Protein AF-A0A6P0U4K7-F1 (afdb_monomer_lite)

Sequence (80 aa):
MPSPFPGMDPYLEHPDLWPGLHLHLTVKMADLLSPQLRPKYFVSLQVRMYEEKDIESLFVDIPDVSVLSKKSQINTSDYT

Radius of gyration: 24.78 Å; chains: 1; bounding box: 38×80×37 Å

Foldseek 3Di:
DPDPDVPDDVVCVDVVNVVVSVVVVQVVVQVVCQVVDDPVDHDDPPDDDDDDPDDPDDPPDDDPDDDDDDDDDDDDDPDD

pLDDT: mean 75.28, std 15.95, range [46.78, 97.31]

Structure (mmCIF, N/CA/C/O backbone):
data_AF-A0A6P0U4K7-F1
#
_entry.id   AF-A0A6P0U4K7-F1
#
loop_
_atom_site.group_PDB
_atom_site.id
_atom_site.type_symbol
_atom_site.label_atom_id
_atom_site.label_alt_id
_atom_site.label_comp_id
_atom_site.label_asym_id
_atom_site.label_entity_id
_atom_site.label_seq_id
_atom_site.pdbx_PDB_ins_code
_atom_site.Cartn_x
_atom_site.Cartn_y
_atom_site.Cartn_z
_atom_site.occupancy
_atom_site.B_iso_or_equiv
_atom_site.auth_seq_id
_atom_site.auth_comp_id
_atom_site.auth_asym_id
_atom_site.auth_atom_id
_atom_site.pdbx_PDB_model_num
ATOM 1 N N . MET A 1 1 ? 21.861 -8.220 -15.152 1.00 57.78 1 MET A N 1
ATOM 2 C CA . MET A 1 1 ? 22.634 -7.561 -14.077 1.00 57.78 1 MET A CA 1
ATOM 3 C C . MET A 1 1 ? 22.272 -8.239 -12.768 1.00 57.78 1 MET A C 1
ATOM 5 O O . MET A 1 1 ? 21.088 -8.505 -12.591 1.00 57.78 1 MET A O 1
ATOM 9 N N . PRO A 1 2 ? 23.236 -8.589 -11.901 1.00 54.34 2 PRO A N 1
ATOM 10 C CA . PRO A 1 2 ? 22.907 -9.072 -10.566 1.00 54.34 2 PRO A CA 1
ATOM 11 C C . PRO A 1 2 ? 22.217 -7.935 -9.802 1.00 54.34 2 PRO A C 1
ATOM 13 O O . PRO A 1 2 ? 22.644 -6.785 -9.893 1.00 54.34 2 PRO A O 1
ATOM 16 N N . SER A 1 3 ? 21.113 -8.253 -9.132 1.00 53.84 3 SER A N 1
ATOM 17 C CA . SER A 1 3 ? 20.335 -7.299 -8.339 1.00 53.84 3 SER A CA 1
ATOM 18 C C . SER A 1 3 ? 21.226 -6.570 -7.316 1.00 53.84 3 SER A C 1
ATOM 20 O O . SER A 1 3 ? 22.076 -7.223 -6.702 1.00 53.84 3 SER A O 1
ATOM 22 N N . PRO A 1 4 ? 21.057 -5.247 -7.106 1.00 61.38 4 PRO A N 1
ATOM 23 C CA . PRO A 1 4 ? 21.806 -4.495 -6.095 1.00 61.38 4 PRO A CA 1
ATOM 24 C C . PRO A 1 4 ? 21.461 -4.924 -4.660 1.00 61.38 4 PRO A C 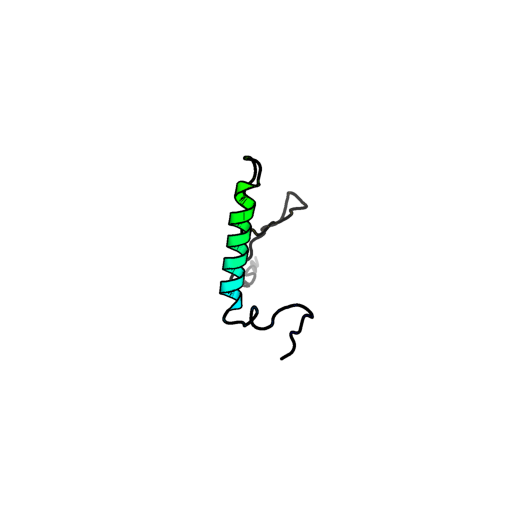1
ATOM 26 O O . PRO A 1 4 ? 22.215 -4.622 -3.737 1.00 61.38 4 PRO A O 1
ATOM 29 N N . PHE A 1 5 ? 20.365 -5.668 -4.476 1.00 53.97 5 PHE A N 1
ATOM 30 C CA . PHE A 1 5 ? 19.972 -6.256 -3.203 1.00 53.97 5 PHE A CA 1
ATOM 31 C C . PHE A 1 5 ? 19.966 -7.789 -3.306 1.00 53.97 5 PHE A C 1
ATOM 33 O O . PHE A 1 5 ? 19.143 -8.361 -4.029 1.00 53.97 5 PHE A O 1
ATOM 40 N N . PRO A 1 6 ? 20.868 -8.489 -2.590 1.00 51.75 6 PRO A N 1
ATOM 41 C CA . PRO A 1 6 ? 20.904 -9.946 -2.576 1.00 51.75 6 PRO A CA 1
ATOM 42 C C . PRO A 1 6 ? 19.561 -10.499 -2.082 1.00 51.75 6 PRO A C 1
ATOM 44 O O . PRO A 1 6 ? 19.189 -10.287 -0.932 1.00 51.75 6 PRO A O 1
ATOM 47 N N . GLY A 1 7 ? 18.827 -11.188 -2.958 1.00 59.81 7 GLY A N 1
ATOM 48 C CA . GLY A 1 7 ? 17.514 -11.768 -2.649 1.00 59.81 7 GLY A CA 1
ATOM 49 C C . GLY A 1 7 ? 16.309 -11.065 -3.281 1.00 59.81 7 GLY A C 1
ATOM 50 O O . GLY A 1 7 ? 15.210 -11.601 -3.181 1.00 59.81 7 GLY A O 1
ATOM 51 N N . MET A 1 8 ? 16.489 -9.928 -3.966 1.00 61.22 8 MET A N 1
ATOM 52 C CA . MET A 1 8 ? 15.422 -9.318 -4.772 1.00 61.22 8 MET A CA 1
ATOM 53 C C . MET A 1 8 ? 15.538 -9.709 -6.243 1.00 61.22 8 MET A C 1
ATOM 55 O O . MET A 1 8 ? 16.622 -9.623 -6.824 1.00 61.22 8 MET A O 1
ATOM 59 N N . ASP A 1 9 ? 14.420 -10.137 -6.831 1.00 64.94 9 ASP A N 1
ATOM 60 C CA . ASP A 1 9 ? 14.320 -10.477 -8.249 1.00 64.94 9 ASP A CA 1
ATOM 61 C C . ASP A 1 9 ? 14.376 -9.187 -9.099 1.00 64.94 9 ASP A C 1
ATOM 63 O O . ASP A 1 9 ? 13.444 -8.379 -9.045 1.00 64.94 9 ASP A O 1
ATOM 67 N N . PRO A 1 10 ? 15.444 -8.970 -9.892 1.00 63.53 10 PRO A N 1
ATOM 68 C CA . PRO A 1 10 ? 15.653 -7.726 -10.633 1.00 63.53 10 PRO A CA 1
ATOM 69 C C . PRO A 1 10 ? 14.593 -7.448 -11.711 1.00 63.53 10 PRO A C 1
ATOM 71 O O . PRO A 1 10 ? 14.530 -6.327 -12.213 1.00 63.53 10 PRO A O 1
ATOM 74 N N . TYR A 1 11 ? 13.758 -8.425 -12.081 1.00 62.84 11 TYR A N 1
ATOM 75 C CA . TYR A 1 11 ? 12.674 -8.213 -13.046 1.00 62.84 11 TYR A CA 1
ATOM 76 C C . TYR A 1 11 ? 11.439 -7.550 -12.429 1.00 62.84 11 TYR A C 1
ATOM 78 O O . TYR A 1 11 ? 10.707 -6.851 -13.130 1.00 62.84 11 TYR A O 1
ATOM 86 N N . LEU A 1 12 ? 11.212 -7.736 -11.125 1.00 64.81 12 LEU A N 1
ATOM 87 C CA . LEU A 1 12 ? 10.069 -7.149 -10.424 1.00 64.81 12 LEU A CA 1
ATOM 88 C C . LEU A 1 12 ? 10.247 -5.641 -10.219 1.00 64.81 12 LEU A C 1
ATOM 90 O O . LEU A 1 12 ? 9.274 -4.899 -10.303 1.00 64.81 12 LEU A O 1
ATOM 94 N N . GLU A 1 13 ? 11.487 -5.185 -10.044 1.00 68.19 13 GLU A N 1
ATOM 95 C CA . GLU A 1 13 ? 11.836 -3.777 -9.814 1.00 68.19 13 GLU A CA 1
ATOM 96 C C . GLU A 1 13 ? 12.164 -2.997 -11.093 1.00 68.19 13 GLU A C 1
ATOM 98 O O . GLU A 1 13 ? 12.713 -1.894 -11.030 1.00 68.19 13 GLU A O 1
ATOM 103 N N . HIS A 1 14 ? 11.846 -3.540 -12.272 1.00 80.75 14 HIS A N 1
ATOM 104 C CA . HIS A 1 14 ? 12.026 -2.788 -13.509 1.00 80.75 14 HIS A CA 1
ATOM 105 C C . HIS A 1 14 ? 11.238 -1.466 -13.414 1.00 80.75 14 HIS A C 1
ATOM 107 O O . HIS A 1 14 ? 10.044 -1.529 -13.117 1.00 80.75 14 HIS A O 1
ATOM 113 N N . PRO A 1 15 ? 11.833 -0.284 -13.676 1.00 82.06 15 PRO A N 1
ATOM 114 C CA . PRO A 1 15 ? 11.177 1.010 -13.445 1.00 82.06 15 PRO A CA 1
ATOM 115 C C . PRO A 1 15 ? 9.795 1.150 -14.098 1.00 82.06 15 PRO A C 1
ATOM 117 O O . PRO A 1 15 ? 8.896 1.750 -13.516 1.00 82.06 15 PRO A O 1
ATOM 120 N N . ASP A 1 16 ? 9.607 0.538 -15.268 1.00 85.12 16 ASP A N 1
ATOM 121 C CA . ASP A 1 16 ? 8.327 0.538 -15.990 1.00 85.12 16 ASP A CA 1
ATOM 122 C C . ASP A 1 16 ? 7.260 -0.391 -15.377 1.00 85.12 16 ASP A C 1
ATOM 124 O O . ASP A 1 16 ? 6.065 -0.194 -15.586 1.00 85.12 16 ASP A O 1
ATOM 128 N N . LEU A 1 17 ? 7.674 -1.423 -14.634 1.00 82.38 17 LEU A N 1
ATOM 129 C CA . LEU A 1 17 ? 6.791 -2.445 -14.055 1.00 82.38 17 LEU A CA 1
ATOM 130 C C . LEU A 1 17 ? 6.540 -2.215 -12.563 1.00 82.38 17 LEU A C 1
ATOM 132 O O . LEU A 1 17 ? 5.447 -2.492 -12.061 1.00 82.38 17 LEU A O 1
ATOM 136 N N . TRP A 1 18 ? 7.541 -1.687 -11.861 1.00 84.12 18 TRP A N 1
ATOM 137 C CA . TRP A 1 18 ? 7.555 -1.550 -10.414 1.00 84.12 18 TRP A CA 1
ATOM 138 C C . TRP A 1 18 ? 6.372 -0.746 -9.859 1.00 84.12 18 TRP A C 1
ATOM 140 O O . TRP A 1 18 ? 5.736 -1.245 -8.933 1.00 84.12 18 TRP A O 1
ATOM 150 N N . PRO A 1 19 ? 5.971 0.417 -10.420 1.00 87.69 19 PRO A N 1
ATOM 151 C CA . PRO A 1 19 ? 4.825 1.164 -9.900 1.00 87.69 19 PRO A CA 1
ATOM 152 C C . PRO A 1 19 ? 3.523 0.351 -9.931 1.00 87.69 19 PRO A C 1
ATOM 154 O O . PRO A 1 19 ? 2.751 0.366 -8.971 1.00 87.69 19 PRO A O 1
ATOM 157 N N . GLY A 1 20 ? 3.299 -0.399 -11.017 1.00 89.06 20 GLY A N 1
ATOM 158 C CA . GLY A 1 20 ? 2.114 -1.239 -11.186 1.00 89.06 20 GLY A CA 1
ATOM 159 C C . GLY A 1 20 ? 2.133 -2.474 -10.287 1.00 89.06 20 GLY A C 1
ATOM 160 O O . GLY A 1 20 ? 1.116 -2.805 -9.673 1.00 89.06 20 GLY A O 1
ATOM 161 N N . LEU A 1 21 ? 3.287 -3.137 -10.171 1.00 89.06 21 LEU A N 1
ATOM 162 C CA . LEU A 1 21 ? 3.467 -4.274 -9.270 1.00 89.06 21 LEU A CA 1
ATOM 163 C C . LEU A 1 21 ? 3.287 -3.852 -7.808 1.00 89.06 21 LEU A C 1
ATOM 165 O O . LEU A 1 21 ? 2.501 -4.464 -7.090 1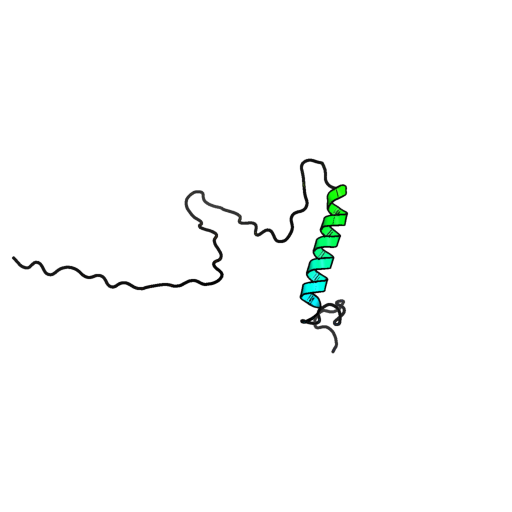.00 89.06 21 LEU A O 1
ATOM 169 N N . HIS A 1 22 ? 3.988 -2.803 -7.379 1.00 88.06 22 HIS A N 1
ATOM 170 C CA . HIS A 1 22 ? 3.975 -2.300 -6.009 1.00 88.06 22 HIS A CA 1
ATOM 171 C C . HIS A 1 22 ? 2.562 -1.902 -5.566 1.00 88.06 22 HIS A C 1
ATOM 173 O O . HIS A 1 22 ? 2.124 -2.273 -4.472 1.00 88.06 22 HIS A O 1
ATOM 179 N N . LEU A 1 23 ? 1.819 -1.196 -6.429 1.00 92.69 23 LEU A N 1
ATOM 180 C CA . LEU A 1 23 ? 0.429 -0.836 -6.161 1.00 92.69 23 LEU A CA 1
ATOM 181 C C . LEU A 1 23 ? -0.446 -2.083 -5.988 1.00 92.69 23 LEU A C 1
ATOM 183 O O . LEU A 1 23 ? -1.139 -2.207 -4.978 1.00 92.69 23 LEU A O 1
ATOM 187 N N . HIS A 1 24 ? -0.396 -3.024 -6.937 1.00 93.31 24 HIS A N 1
ATOM 188 C CA . HIS A 1 24 ? -1.209 -4.239 -6.866 1.00 93.31 24 HIS A CA 1
ATOM 189 C C . HIS A 1 24 ? -0.871 -5.100 -5.654 1.00 93.31 24 HIS A C 1
ATOM 191 O O . HIS A 1 24 ? -1.774 -5.592 -4.981 1.00 93.31 24 HIS A O 1
ATOM 197 N N . LEU A 1 25 ? 0.415 -5.264 -5.357 1.00 92.12 25 LEU A N 1
ATOM 198 C CA . LEU A 1 25 ? 0.884 -6.022 -4.210 1.00 92.12 25 LEU A CA 1
ATOM 199 C C . LEU A 1 25 ? 0.358 -5.415 -2.901 1.00 92.12 25 LEU A C 1
ATOM 201 O O . LEU A 1 25 ? -0.211 -6.126 -2.074 1.00 92.12 25 LEU A O 1
ATOM 205 N N . THR A 1 26 ? 0.481 -4.096 -2.747 1.00 93.69 26 THR A N 1
ATOM 206 C CA . THR A 1 26 ? -0.007 -3.360 -1.573 1.00 93.69 26 THR A CA 1
ATOM 207 C C . THR A 1 26 ? -1.523 -3.499 -1.406 1.00 93.69 26 THR A C 1
ATOM 209 O O . THR A 1 26 ? -2.001 -3.798 -0.311 1.00 93.69 26 THR A O 1
ATOM 212 N N . VAL A 1 27 ? -2.291 -3.357 -2.494 1.00 95.81 27 VAL A N 1
ATOM 213 C CA . VAL A 1 27 ? -3.753 -3.546 -2.479 1.00 95.81 27 VAL A CA 1
ATOM 214 C C . VAL A 1 27 ? -4.114 -4.978 -2.094 1.00 95.81 27 VAL A C 1
ATOM 216 O O . VAL A 1 27 ? -4.968 -5.186 -1.238 1.00 95.81 27 VAL A O 1
ATOM 219 N N . LYS A 1 28 ? -3.428 -5.980 -2.654 1.00 97.06 28 LYS A N 1
ATOM 220 C CA . LYS A 1 28 ? -3.700 -7.387 -2.338 1.00 97.06 28 LYS A CA 1
ATOM 221 C C . LYS A 1 28 ? -3.394 -7.725 -0.885 1.00 97.06 28 LYS A C 1
ATOM 223 O O . LYS A 1 28 ? -4.150 -8.470 -0.270 1.00 97.06 28 LYS A O 1
ATOM 228 N N . MET A 1 29 ? -2.339 -7.153 -0.312 1.00 96.12 29 MET A N 1
ATOM 229 C CA . MET A 1 29 ? -2.077 -7.286 1.119 1.00 96.12 29 MET A CA 1
ATOM 230 C C . MET A 1 29 ? -3.198 -6.671 1.965 1.00 96.12 29 MET A C 1
ATOM 232 O O . MET A 1 29 ? -3.631 -7.291 2.937 1.00 96.12 29 MET A O 1
ATOM 236 N N . ALA A 1 30 ? -3.713 -5.499 1.586 1.00 96.31 30 ALA A N 1
ATOM 237 C CA . ALA A 1 30 ? -4.834 -4.883 2.291 1.00 96.31 30 ALA A CA 1
ATOM 238 C C . ALA A 1 30 ? -6.126 -5.703 2.185 1.00 96.31 30 ALA A C 1
ATOM 240 O O . ALA A 1 30 ? -6.799 -5.891 3.201 1.00 96.31 30 ALA A O 1
ATOM 241 N N . ASP A 1 31 ? -6.437 -6.248 1.005 1.00 96.56 31 ASP A N 1
ATOM 242 C CA . ASP A 1 31 ? -7.584 -7.139 0.788 1.00 96.56 31 ASP A CA 1
ATOM 243 C C . ASP A 1 31 ? -7.504 -8.376 1.697 1.00 96.56 31 ASP A C 1
ATOM 245 O O . ASP A 1 31 ? -8.496 -8.775 2.306 1.00 96.56 31 ASP A O 1
ATOM 249 N N . LEU A 1 32 ? -6.312 -8.972 1.816 1.00 97.31 32 LEU A N 1
ATOM 250 C CA . LEU A 1 32 ? -6.078 -10.158 2.644 1.00 97.31 32 LEU A CA 1
ATOM 251 C C . LEU A 1 32 ? -6.146 -9.855 4.143 1.00 97.31 32 LEU A C 1
ATOM 253 O O . LEU A 1 32 ? -6.607 -10.695 4.920 1.00 97.31 32 LEU A O 1
ATOM 257 N N . LEU A 1 33 ? -5.676 -8.680 4.564 1.00 96.06 33 LEU A N 1
ATOM 258 C CA . LEU A 1 33 ? -5.619 -8.300 5.974 1.00 96.06 33 LEU A CA 1
ATOM 259 C C . LEU A 1 33 ? -6.966 -7.779 6.496 1.00 96.06 33 LEU A C 1
ATOM 261 O O . LEU A 1 33 ? -7.318 -8.048 7.642 1.00 96.06 33 LEU A O 1
ATOM 265 N N . SER A 1 34 ? -7.747 -7.093 5.659 1.00 95.50 34 SER A N 1
ATOM 266 C CA . SER A 1 34 ? -9.038 -6.494 6.030 1.00 95.50 34 SER A CA 1
ATOM 267 C C . SER A 1 34 ? -10.008 -7.441 6.758 1.00 95.50 34 SER A C 1
ATOM 269 O O . SER A 1 34 ? -10.491 -7.056 7.823 1.00 95.50 34 SER A O 1
ATOM 271 N N . PRO A 1 35 ? -10.278 -8.679 6.292 1.00 96.00 35 PRO A N 1
ATOM 272 C CA . PRO A 1 35 ? -11.196 -9.586 6.988 1.00 96.00 35 PRO A CA 1
ATOM 273 C C . PRO A 1 35 ? -10.635 -10.157 8.301 1.00 96.00 35 PRO A C 1
ATOM 275 O O . PRO A 1 35 ? -11.393 -10.706 9.095 1.00 96.00 35 PRO A O 1
ATOM 278 N N . GLN A 1 36 ? -9.323 -10.052 8.540 1.00 96.88 36 GLN A N 1
ATOM 279 C CA . GLN A 1 36 ? -8.676 -10.549 9.761 1.00 96.88 36 GLN A CA 1
ATOM 280 C C . GLN A 1 36 ? -8.725 -9.526 10.906 1.00 96.88 36 GLN A C 1
ATOM 282 O O . GLN A 1 36 ? -8.436 -9.858 12.058 1.00 96.88 36 GLN A O 1
ATOM 287 N N . LEU A 1 37 ? -9.080 -8.274 10.609 1.00 95.00 37 LEU A N 1
ATOM 288 C CA . LEU A 1 37 ? -9.161 -7.212 11.601 1.00 95.00 37 LEU A CA 1
ATOM 289 C C . LEU A 1 37 ? -10.450 -7.297 12.422 1.00 95.00 37 LEU A C 1
ATOM 291 O O . LEU A 1 37 ? -11.520 -7.674 11.947 1.00 95.00 37 LEU A O 1
ATOM 295 N N . ARG A 1 38 ? -10.362 -6.882 13.691 1.00 94.81 38 ARG A N 1
ATOM 296 C CA . ARG A 1 38 ? -11.558 -6.682 14.522 1.00 94.81 38 ARG A CA 1
ATOM 297 C C . ARG A 1 38 ? -12.390 -5.530 13.940 1.00 94.81 38 ARG A C 1
ATOM 299 O O . ARG A 1 38 ? -11.786 -4.572 13.464 1.00 94.81 38 ARG A O 1
ATOM 306 N N . PRO A 1 39 ? -13.726 -5.509 14.118 1.00 92.31 39 PRO A N 1
ATOM 307 C CA . PRO A 1 39 ? -14.614 -4.503 13.510 1.00 92.31 39 PRO A CA 1
ATOM 308 C C . PRO A 1 39 ? -14.287 -3.025 13.791 1.00 92.31 39 PRO A C 1
ATOM 310 O O . PRO A 1 39 ?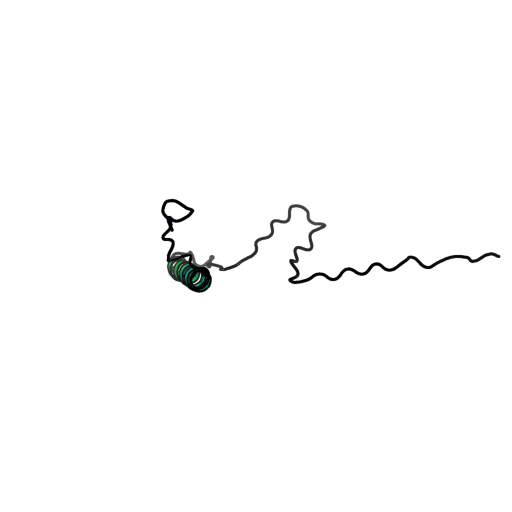 -14.810 -2.144 13.122 1.00 92.31 39 PRO A O 1
ATOM 313 N N . LYS A 1 40 ? -13.449 -2.735 14.795 1.00 96.44 40 LYS A N 1
ATOM 314 C CA . LYS A 1 40 ? -12.995 -1.377 15.131 1.00 96.44 40 LYS A CA 1
ATOM 315 C C . LYS A 1 40 ? -11.864 -0.868 14.219 1.00 96.44 40 LYS A C 1
ATOM 317 O O . LYS A 1 40 ? -11.574 0.324 14.235 1.00 96.44 40 LYS A O 1
ATOM 322 N N . TYR A 1 41 ? -11.205 -1.746 13.470 1.00 95.12 41 TYR A N 1
ATOM 323 C CA . TYR A 1 41 ? -10.021 -1.419 12.681 1.00 95.12 41 TYR A CA 1
ATOM 324 C C . TYR A 1 41 ? -10.273 -1.648 11.192 1.00 95.12 41 TYR A C 1
ATOM 326 O O . TYR A 1 41 ? -11.045 -2.523 10.811 1.00 95.12 41 TYR A O 1
ATOM 334 N N . PHE A 1 42 ? -9.575 -0.880 10.361 1.00 93.31 42 PHE A N 1
ATOM 335 C CA . PHE A 1 42 ? -9.546 -1.039 8.912 1.00 93.31 42 PHE A CA 1
ATOM 336 C C . PHE A 1 42 ? -8.104 -0.890 8.418 1.00 93.31 42 PHE A C 1
ATOM 338 O O . PHE A 1 42 ? -7.274 -0.271 9.089 1.00 93.31 42 PHE A O 1
ATOM 345 N N . VAL A 1 43 ? -7.795 -1.469 7.258 1.00 94.06 43 VAL A N 1
ATOM 346 C CA . VAL A 1 43 ? -6.484 -1.302 6.623 1.00 94.06 43 VAL A CA 1
ATOM 347 C C . VAL A 1 43 ? -6.512 -0.026 5.800 1.00 94.06 43 VAL A C 1
ATOM 349 O O . VAL A 1 43 ? -7.366 0.127 4.930 1.00 94.06 43 VAL A O 1
ATOM 352 N N . SER A 1 44 ? -5.575 0.878 6.062 1.00 91.56 44 SER A N 1
ATOM 353 C CA . SER A 1 44 ? -5.420 2.093 5.270 1.00 91.56 44 SER A CA 1
ATOM 354 C C . SER A 1 44 ? -4.188 2.003 4.379 1.00 91.56 44 SER A C 1
ATOM 356 O O . SER A 1 44 ? -3.169 1.437 4.774 1.00 91.56 44 SER A O 1
ATOM 358 N N . LEU A 1 45 ? -4.282 2.565 3.176 1.00 91.56 45 LEU A N 1
ATOM 359 C CA . LEU A 1 45 ? -3.213 2.572 2.181 1.00 91.56 45 LEU A CA 1
ATOM 360 C C . LEU A 1 45 ? -2.707 3.997 1.967 1.00 91.56 45 LEU A C 1
ATOM 362 O O . LEU A 1 45 ? -3.495 4.937 1.972 1.00 91.56 45 LEU A O 1
ATOM 366 N N . GLN A 1 46 ? -1.399 4.143 1.738 1.00 85.25 46 GLN A N 1
ATOM 367 C CA . GLN A 1 46 ? -0.766 5.421 1.374 1.00 85.25 46 GLN A CA 1
ATOM 368 C C . GLN A 1 46 ? -1.056 6.581 2.352 1.00 85.25 46 GLN A C 1
ATOM 370 O O . GLN A 1 46 ? -1.150 7.738 1.948 1.00 85.25 46 GLN A O 1
ATOM 375 N N . VAL A 1 47 ? -1.192 6.293 3.650 1.00 81.88 47 VAL A N 1
ATOM 376 C CA . VAL A 1 47 ? -1.411 7.333 4.666 1.00 81.88 47 VAL A CA 1
ATOM 377 C C . VAL A 1 47 ? -0.086 7.988 5.040 1.00 81.88 47 VAL A C 1
ATOM 379 O O . VAL A 1 47 ? 0.875 7.300 5.380 1.00 81.88 47 VAL A O 1
ATOM 382 N N . ARG A 1 48 ? -0.051 9.323 5.042 1.00 74.06 48 ARG A N 1
ATOM 383 C CA . ARG A 1 48 ? 1.007 10.093 5.705 1.00 74.06 48 ARG A CA 1
ATOM 384 C C . ARG A 1 48 ? 0.602 10.294 7.163 1.00 74.06 48 ARG A C 1
ATOM 386 O O . ARG A 1 48 ? -0.417 10.921 7.434 1.00 74.06 48 ARG A O 1
ATOM 393 N N . MET A 1 49 ? 1.359 9.710 8.086 1.00 73.25 49 MET A N 1
ATOM 394 C CA . MET A 1 49 ? 1.140 9.887 9.519 1.00 73.25 49 MET A CA 1
ATOM 395 C C . MET A 1 49 ? 2.090 10.963 10.033 1.00 73.25 49 MET A C 1
ATOM 397 O O . MET A 1 49 ? 3.297 10.884 9.806 1.00 73.25 49 MET A O 1
ATOM 401 N N . TYR A 1 50 ? 1.535 11.955 10.719 1.00 73.81 50 TYR A N 1
ATOM 402 C CA . TYR A 1 50 ? 2.287 13.043 11.323 1.00 73.81 50 TYR A CA 1
ATOM 403 C C . TYR A 1 50 ? 2.169 12.926 12.838 1.00 73.81 50 TYR A C 1
ATOM 405 O O . TYR A 1 50 ? 1.064 12.841 13.371 1.00 73.81 50 TYR A O 1
ATOM 413 N N . GLU A 1 51 ? 3.306 12.858 13.521 1.00 68.88 51 GLU A N 1
ATOM 414 C CA . GLU A 1 51 ? 3.362 12.853 14.980 1.00 68.88 51 GLU A CA 1
ATOM 415 C C . GLU A 1 51 ? 3.661 14.280 15.450 1.00 68.88 51 GLU A C 1
ATOM 417 O O . GLU A 1 51 ? 4.750 14.805 15.210 1.00 68.88 51 GLU A O 1
ATOM 422 N N . GLU A 1 52 ? 2.682 14.923 16.083 1.00 69.25 52 GLU A N 1
ATOM 423 C CA . GLU A 1 52 ? 2.829 16.270 16.633 1.00 69.25 52 GLU A CA 1
ATOM 424 C C . GLU A 1 52 ? 3.310 16.173 18.088 1.00 69.25 52 GLU A C 1
ATOM 426 O O . GLU A 1 52 ? 2.688 15.508 18.917 1.00 69.25 52 GLU A O 1
ATOM 431 N N . LYS A 1 53 ? 4.456 16.793 18.398 1.00 62.66 53 LYS A N 1
ATOM 432 C CA . LYS A 1 53 ? 5.053 16.785 19.748 1.00 62.66 53 LYS A CA 1
ATOM 433 C C . LYS A 1 53 ? 4.705 18.019 20.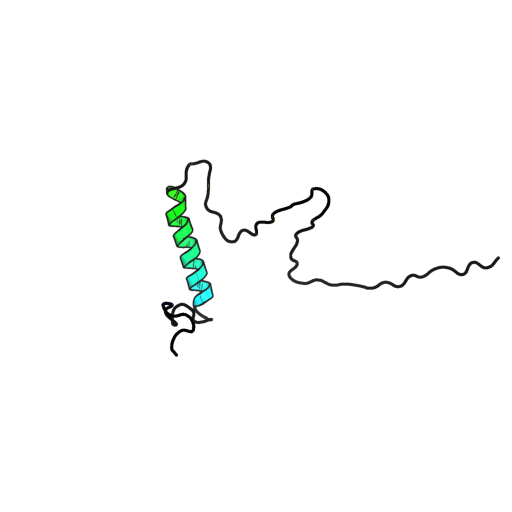585 1.00 62.66 53 LYS A C 1
ATOM 435 O O . LYS A 1 53 ? 4.998 18.004 21.777 1.00 62.66 53 LYS A O 1
ATOM 440 N N . ASP A 1 54 ? 4.106 19.053 19.993 1.00 60.94 54 ASP A N 1
ATOM 441 C CA . ASP A 1 54 ? 3.814 20.322 20.666 1.00 60.94 54 ASP A CA 1
ATOM 442 C C . ASP A 1 54 ? 2.554 20.988 20.082 1.00 60.94 54 ASP A C 1
ATOM 444 O O . ASP A 1 54 ? 2.388 21.019 18.867 1.00 60.94 54 ASP A O 1
ATOM 448 N N . ILE A 1 55 ? 1.659 21.495 20.938 1.00 58.88 55 ILE A N 1
ATOM 449 C CA . ILE A 1 55 ? 0.263 21.864 20.594 1.00 58.88 55 ILE A CA 1
ATOM 450 C C . ILE A 1 55 ? 0.175 23.175 19.782 1.00 58.88 55 ILE A C 1
ATOM 452 O O . ILE A 1 55 ? -0.860 23.470 19.187 1.00 58.88 55 ILE A O 1
ATOM 456 N N . GLU A 1 56 ? 1.246 23.976 19.736 1.00 59.69 56 GLU A N 1
ATOM 457 C CA . GLU A 1 56 ? 1.206 25.329 19.157 1.00 59.69 56 GLU A CA 1
ATOM 458 C C . GLU A 1 56 ? 1.872 25.488 17.785 1.00 59.69 56 GLU A C 1
ATOM 460 O O . GLU A 1 56 ? 1.799 26.567 17.192 1.00 59.69 56 GLU A O 1
ATOM 465 N N . SER A 1 57 ? 2.463 24.444 17.205 1.00 59.88 57 SER A N 1
ATOM 466 C CA . SER A 1 57 ? 2.953 24.552 15.832 1.00 59.88 57 SER A CA 1
ATOM 467 C C . SER A 1 57 ? 3.193 23.196 15.193 1.00 59.88 57 SER A C 1
ATOM 469 O O . SER A 1 57 ? 4.176 22.553 15.537 1.00 59.88 57 SER A O 1
ATOM 471 N N . LEU A 1 58 ? 2.437 22.854 14.149 1.00 55.59 58 LEU A N 1
ATOM 472 C CA . LEU A 1 58 ? 3.027 22.403 12.888 1.00 55.59 58 LEU A CA 1
ATOM 473 C C . LEU A 1 58 ? 1.967 22.374 11.773 1.00 55.59 58 LEU A C 1
ATOM 475 O O . LEU A 1 58 ? 1.112 21.497 11.701 1.00 55.59 58 LEU A O 1
ATOM 479 N N . PHE A 1 59 ? 2.066 23.318 10.834 1.00 56.47 59 PHE A N 1
ATOM 480 C CA . PHE A 1 59 ? 1.473 23.140 9.509 1.00 56.47 59 PHE A CA 1
ATOM 481 C C . PHE A 1 59 ? 2.236 22.017 8.809 1.00 56.47 59 PHE A C 1
ATOM 483 O O . PHE A 1 59 ? 3.276 22.258 8.194 1.00 56.47 59 PHE A O 1
ATOM 490 N N . VAL A 1 60 ? 1.749 20.783 8.932 1.00 58.09 60 VAL A N 1
ATOM 491 C CA . VAL A 1 60 ? 2.294 19.668 8.164 1.00 58.09 60 VAL A CA 1
ATOM 492 C C . VAL A 1 60 ? 1.573 19.578 6.832 1.00 58.09 60 VAL A C 1
ATOM 494 O O . VAL A 1 60 ? 0.693 18.747 6.633 1.00 58.09 60 VAL A O 1
ATOM 497 N N . ASP A 1 61 ? 1.947 20.471 5.923 1.00 58.34 61 ASP A N 1
ATOM 498 C CA . ASP A 1 61 ? 1.566 20.364 4.523 1.00 58.34 61 ASP A CA 1
ATOM 499 C C . ASP A 1 61 ? 2.821 20.176 3.668 1.00 58.34 61 ASP A C 1
ATOM 501 O O . ASP A 1 61 ? 3.851 20.818 3.890 1.00 58.34 61 ASP A O 1
ATOM 505 N N . ILE A 1 62 ? 2.747 19.247 2.716 1.00 62.16 62 ILE A N 1
ATOM 506 C CA . ILE A 1 62 ? 3.801 19.013 1.726 1.00 62.16 62 ILE A CA 1
ATOM 507 C C . ILE A 1 62 ? 3.221 19.490 0.400 1.00 62.16 62 ILE A C 1
ATOM 509 O O . ILE A 1 62 ? 2.486 18.731 -0.236 1.00 62.16 62 ILE A O 1
ATOM 513 N N . PRO A 1 63 ? 3.517 20.729 -0.016 1.00 61.38 63 PRO A N 1
ATOM 514 C CA . PRO A 1 63 ? 3.048 21.227 -1.292 1.00 61.38 63 PRO A CA 1
ATOM 515 C C . PRO A 1 63 ? 3.836 20.557 -2.419 1.00 61.38 63 PRO A C 1
ATOM 517 O O . PRO A 1 63 ? 5.053 20.392 -2.323 1.00 61.38 63 PRO A O 1
ATOM 520 N N . ASP A 1 64 ? 3.163 20.226 -3.518 1.00 69.69 64 ASP A N 1
ATOM 521 C CA . ASP A 1 64 ? 3.845 19.713 -4.712 1.00 69.69 64 ASP A CA 1
ATOM 522 C C . ASP A 1 64 ? 4.807 20.766 -5.310 1.00 69.69 64 ASP A C 1
ATOM 524 O O . ASP A 1 64 ? 5.815 20.415 -5.922 1.00 69.69 64 ASP A O 1
ATOM 528 N N . VAL A 1 65 ? 4.532 22.065 -5.099 1.00 75.00 65 VAL A N 1
ATOM 529 C CA . VAL A 1 65 ? 5.371 23.212 -5.495 1.00 75.00 65 VAL A CA 1
ATOM 530 C C . VAL A 1 65 ? 5.157 24.389 -4.528 1.00 75.00 65 VAL A C 1
ATOM 532 O O . VAL A 1 65 ? 4.018 24.713 -4.199 1.00 75.00 65 VAL A O 1
ATOM 535 N N . SER A 1 66 ? 6.232 25.096 -4.148 1.00 81.81 66 SER A N 1
ATOM 536 C CA . SER A 1 66 ? 6.180 26.315 -3.314 1.00 81.81 66 SER A CA 1
ATOM 537 C C . SER A 1 66 ? 6.717 27.545 -4.052 1.00 81.81 66 SER A C 1
ATOM 539 O O . SER A 1 66 ? 7.813 27.502 -4.609 1.00 81.81 66 SER A O 1
ATOM 541 N N . VAL A 1 67 ? 5.994 28.672 -4.001 1.00 82.62 67 VAL A N 1
ATOM 542 C CA . VAL A 1 67 ? 6.435 29.969 -4.553 1.00 82.62 67 VAL A CA 1
ATOM 543 C C . VAL A 1 67 ? 6.628 30.976 -3.418 1.00 82.62 67 VAL A C 1
ATOM 545 O O . VAL A 1 67 ? 5.686 31.296 -2.699 1.00 82.62 67 VAL A O 1
ATOM 548 N N . LEU A 1 68 ? 7.849 31.498 -3.269 1.00 83.25 68 LEU A N 1
ATOM 549 C CA . LEU A 1 68 ? 8.210 32.489 -2.251 1.00 83.25 68 LEU A CA 1
ATOM 550 C C . LEU A 1 68 ? 8.437 33.856 -2.908 1.00 83.25 68 LEU A C 1
ATOM 552 O O . LEU A 1 68 ? 9.217 33.972 -3.851 1.00 83.25 68 LEU A O 1
ATOM 556 N N . SER A 1 69 ? 7.785 34.902 -2.397 1.00 82.00 69 SER A N 1
ATOM 557 C CA . SER A 1 69 ? 7.997 36.286 -2.838 1.00 82.00 69 SER A CA 1
ATOM 558 C C . SER A 1 69 ? 8.645 37.103 -1.725 1.00 82.00 69 SER A C 1
ATOM 560 O O . SER A 1 69 ? 8.184 37.082 -0.584 1.00 82.00 69 SER A O 1
ATOM 562 N N . LYS A 1 70 ? 9.702 37.856 -2.046 1.00 74.31 70 LYS A N 1
ATOM 563 C CA . LYS A 1 70 ? 10.274 38.860 -1.142 1.00 74.31 70 LYS A CA 1
ATOM 564 C C . LYS A 1 70 ? 9.646 40.211 -1.465 1.00 74.31 70 LYS A C 1
ATOM 566 O O . LYS A 1 70 ? 9.857 40.720 -2.564 1.00 74.31 70 LYS A O 1
ATOM 571 N N . LYS A 1 71 ? 8.942 40.833 -0.511 1.00 67.25 71 LYS A N 1
ATOM 572 C CA . LYS A 1 71 ? 8.543 42.242 -0.647 1.00 67.25 71 LYS A CA 1
ATOM 573 C C . LYS A 1 71 ? 9.296 43.134 0.339 1.00 67.25 71 LYS A C 1
ATOM 575 O O . LYS A 1 71 ? 9.264 42.924 1.546 1.00 67.25 71 LYS A O 1
ATOM 580 N N . SER A 1 72 ? 10.022 44.082 -0.254 1.00 65.62 72 SER A N 1
ATOM 581 C CA . SER A 1 72 ? 10.831 45.134 0.361 1.00 65.62 72 SER A CA 1
ATOM 582 C C . SER A 1 72 ? 10.005 45.982 1.326 1.00 65.62 72 SER A C 1
ATOM 584 O O . SER A 1 72 ? 8.906 46.404 0.968 1.00 65.62 72 SER A O 1
ATOM 586 N N . GLN A 1 73 ? 10.551 46.273 2.510 1.00 58.19 73 GLN A N 1
ATOM 587 C CA . GLN A 1 73 ? 10.023 47.336 3.362 1.00 58.19 73 GLN A CA 1
ATOM 588 C C . GLN A 1 73 ? 10.121 48.648 2.580 1.00 58.19 73 GLN A C 1
ATOM 590 O O . GLN A 1 73 ? 11.202 49.055 2.156 1.00 58.19 73 GLN A O 1
ATOM 595 N N . ILE A 1 74 ? 8.972 49.258 2.326 1.00 64.81 74 ILE A N 1
ATOM 596 C CA . ILE A 1 74 ? 8.863 50.680 2.020 1.00 64.81 74 ILE A CA 1
ATOM 597 C C . ILE A 1 74 ?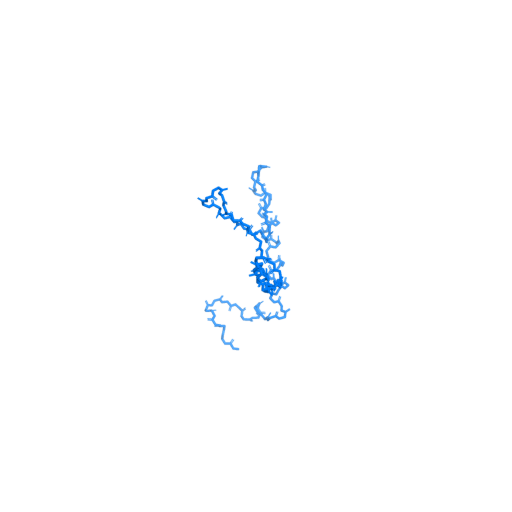 8.376 51.312 3.325 1.00 64.81 74 ILE A C 1
ATOM 599 O O . ILE A 1 74 ? 7.559 50.687 4.004 1.00 64.81 74 ILE A O 1
ATOM 603 N N . ASN A 1 75 ? 8.881 52.515 3.622 1.00 50.72 75 ASN A N 1
ATOM 604 C CA . ASN A 1 75 ? 8.510 53.475 4.680 1.00 50.72 75 ASN A CA 1
ATOM 605 C C . ASN A 1 75 ? 9.679 53.667 5.666 1.00 50.72 75 ASN A C 1
ATOM 607 O O . ASN A 1 75 ? 10.234 52.694 6.156 1.00 50.72 75 ASN A O 1
ATOM 611 N N . THR A 1 76 ? 10.156 54.872 5.974 1.00 53.19 76 THR A N 1
ATOM 612 C CA . THR A 1 76 ? 9.499 56.188 6.068 1.00 53.19 76 THR A CA 1
ATOM 613 C C . THR A 1 76 ? 10.544 57.300 5.922 1.00 53.19 76 THR A C 1
ATOM 615 O O . THR A 1 76 ? 11.604 57.212 6.540 1.00 53.19 76 THR A O 1
ATOM 618 N N . SER A 1 77 ? 10.223 58.391 5.228 1.00 54.56 77 SER A N 1
ATOM 619 C CA . SER A 1 77 ? 10.871 59.683 5.487 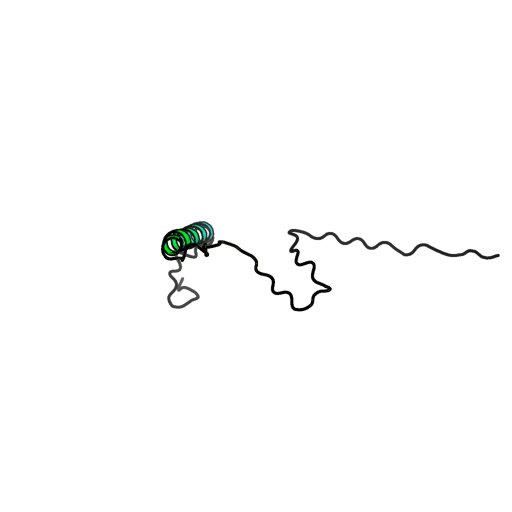1.00 54.56 77 SER A CA 1
ATOM 620 C C . SER A 1 77 ? 9.800 60.758 5.619 1.00 54.56 77 SER A C 1
ATOM 622 O O . SER A 1 77 ? 9.569 61.528 4.690 1.00 54.56 77 SER A O 1
ATOM 624 N N . ASP A 1 78 ? 9.152 60.778 6.781 1.00 54.41 78 ASP A N 1
ATOM 625 C CA . ASP A 1 78 ? 8.441 61.958 7.261 1.00 54.41 78 ASP A CA 1
ATOM 626 C C . ASP A 1 78 ? 9.478 62.832 7.982 1.00 54.41 78 ASP A C 1
ATOM 628 O O . ASP A 1 78 ? 9.853 62.559 9.123 1.00 54.41 78 ASP A O 1
ATOM 632 N N . TYR A 1 79 ? 10.003 63.842 7.287 1.00 51.75 79 TYR A N 1
ATOM 633 C CA . TYR A 1 79 ? 10.715 64.955 7.914 1.00 51.75 79 TYR A CA 1
ATOM 634 C C . TYR A 1 79 ? 9.759 66.150 7.964 1.00 51.75 79 TYR A C 1
ATOM 636 O O . TYR A 1 79 ? 9.423 66.686 6.914 1.00 51.75 79 TYR A O 1
ATOM 644 N N . THR A 1 80 ? 9.359 66.476 9.197 1.00 46.78 80 THR A N 1
ATOM 645 C CA . THR A 1 80 ? 8.886 67.761 9.756 1.00 46.78 80 THR A CA 1
ATOM 646 C C . THR A 1 80 ? 7.929 68.626 8.939 1.00 46.78 80 THR A C 1
ATOM 648 O O . THR A 1 80 ? 8.361 69.243 7.942 1.00 46.78 80 THR A O 1
#

Secondary structure (DSSP, 8-state):
---SSTT--TTTT-TTTHHHHHHHHHHHHHHHHGGGS-TT-----S--------TT-------SS------PPP------